Protein AF-A0A9E2AYC8-F1 (afdb_monomer)

Solvent-accessible surface area (backbone atoms only — not comparable to full-atom values): 4800 Å² total; per-residue (Å²): 132,96,46,68,59,51,74,76,73,44,94,76,87,87,80,87,78,82,53,64,66,62,48,49,52,52,49,54,52,50,51,42,54,73,58,24,41,70,75,36,60,47,89,51,97,82,64,73,60,45,71,36,75,71,98,62,84,87,32,48,32,77,58,52,54,51,51,53,51,54,57,60,73,74,106

pLDDT: mean 95.59, std 4.92, range [56.81, 98.25]

Mean predicted aligned error: 3.58 Å

Nearest PDB structures (foldseek):
  1xdo-assembly1_A  TM=9.150E-01  e=1.572E-04  Escherichia coli
  2o8r-assembly1_A  TM=9.751E-01  e=7.843E-04  Porphyromonas gingivalis

Secondary structure (DSSP, 8-state):
---H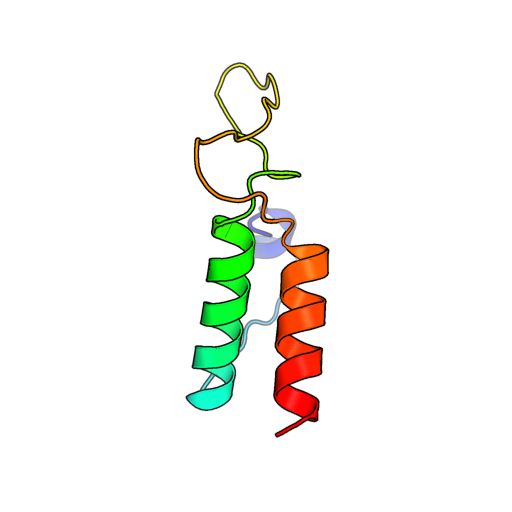IIIIIS---------HHHHHHHHHHHHHHHH--SS-B---TT---PBP--SSPP--HHHHHHHHHHHHHT-

Sequence (75 aa):
DWMTRNIDTRVEVSCPIYDKDIKAELLDIFDICWRDNVKARIINEKQDNTYRTNDLPKVRAQFETYDYYLKRLQK

Structure (mmCIF, N/CA/C/O backbone):
data_AF-A0A9E2AYC8-F1
#
_entry.id   AF-A0A9E2AYC8-F1
#
loop_
_atom_site.group_PDB
_atom_site.id
_atom_site.type_symbol
_atom_site.label_atom_id
_atom_site.label_alt_id
_atom_site.label_comp_id
_atom_site.label_asym_id
_atom_site.label_entity_id
_atom_site.label_seq_id
_atom_site.pdbx_PDB_ins_code
_atom_site.Cartn_x
_atom_site.Cartn_y
_atom_site.Cartn_z
_atom_site.occupancy
_atom_site.B_iso_or_equiv
_atom_site.auth_seq_id
_atom_site.auth_comp_id
_atom_site.auth_asym_id
_atom_site.auth_atom_id
_atom_site.pdbx_PDB_model_num
ATOM 1 N N . ASP A 1 1 ? 4.181 -11.640 -5.030 1.00 86.69 1 ASP A N 1
ATOM 2 C CA . ASP A 1 1 ? 5.053 -11.367 -6.188 1.00 86.69 1 ASP A CA 1
ATOM 3 C C . ASP A 1 1 ? 4.535 -12.014 -7.449 1.00 86.69 1 ASP A C 1
ATOM 5 O O . ASP A 1 1 ? 3.998 -13.113 -7.387 1.00 86.69 1 ASP A O 1
ATOM 9 N N . TRP A 1 2 ? 4.729 -11.351 -8.585 1.00 92.00 2 TRP A N 1
ATOM 10 C CA . TRP A 1 2 ? 4.476 -11.927 -9.904 1.00 92.00 2 TRP A CA 1
ATOM 11 C C . TRP A 1 2 ? 5.810 -12.290 -10.550 1.00 92.00 2 TRP A C 1
ATOM 13 O O . TRP A 1 2 ? 6.415 -11.490 -11.256 1.00 92.00 2 TRP A O 1
ATOM 23 N N . MET A 1 3 ? 6.302 -13.491 -10.254 1.00 96.31 3 MET A N 1
ATOM 24 C CA . MET A 1 3 ? 7.501 -14.049 -10.881 1.00 96.31 3 MET A CA 1
ATOM 25 C C . MET A 1 3 ? 7.189 -15.442 -11.419 1.00 96.31 3 MET A C 1
ATOM 27 O O . MET A 1 3 ? 6.464 -16.192 -10.771 1.00 96.31 3 MET A O 1
ATOM 31 N N . THR A 1 4 ? 7.823 -15.824 -12.528 1.00 95.19 4 THR A N 1
ATOM 32 C CA . THR A 1 4 ? 7.750 -17.169 -13.135 1.00 95.19 4 THR A CA 1
ATOM 33 C C . THR A 1 4 ? 7.929 -18.270 -12.093 1.00 95.19 4 THR A C 1
ATOM 35 O O . THR A 1 4 ? 7.149 -19.206 -12.015 1.00 95.19 4 THR A O 1
ATOM 38 N N . ARG A 1 5 ? 8.893 -18.119 -11.175 1.00 96.19 5 ARG A N 1
ATOM 39 C CA . ARG A 1 5 ? 9.103 -19.107 -10.107 1.00 96.19 5 ARG A CA 1
ATOM 40 C C . ARG A 1 5 ? 7.898 -19.260 -9.167 1.00 96.19 5 ARG A C 1
ATOM 42 O O . ARG A 1 5 ? 7.655 -20.359 -8.686 1.00 96.19 5 ARG A O 1
ATOM 49 N N . ASN A 1 6 ? 7.185 -18.173 -8.874 1.00 94.75 6 ASN A N 1
ATOM 50 C CA . ASN A 1 6 ? 6.017 -18.194 -7.997 1.00 94.75 6 ASN A CA 1
ATOM 51 C C . ASN A 1 6 ? 4.814 -18.798 -8.728 1.00 94.75 6 ASN A C 1
ATOM 53 O O . ASN A 1 6 ? 4.055 -19.536 -8.125 1.00 94.75 6 ASN A O 1
ATOM 57 N N . ILE A 1 7 ? 4.670 -18.526 -10.026 1.00 93.94 7 ILE A N 1
ATOM 58 C CA . ILE A 1 7 ? 3.500 -18.951 -10.803 1.00 93.94 7 ILE A CA 1
ATOM 59 C C . ILE A 1 7 ? 3.649 -20.391 -11.322 1.00 93.94 7 ILE A C 1
ATOM 61 O O . ILE A 1 7 ? 2.689 -21.152 -11.271 1.00 93.94 7 ILE A O 1
ATOM 65 N N . ASP A 1 8 ? 4.846 -20.781 -11.769 1.00 93.69 8 ASP A N 1
ATOM 66 C CA . ASP A 1 8 ? 5.050 -22.026 -12.524 1.00 93.69 8 ASP A CA 1
ATOM 67 C C . ASP A 1 8 ? 5.733 -23.135 -11.714 1.00 93.69 8 ASP A C 1
ATOM 69 O O . ASP A 1 8 ? 5.583 -24.314 -12.024 1.00 93.69 8 ASP A O 1
ATOM 73 N N . THR A 1 9 ? 6.523 -22.780 -10.692 1.00 94.38 9 THR A N 1
ATOM 74 C CA . THR A 1 9 ? 7.397 -23.756 -10.002 1.00 94.38 9 THR A CA 1
ATOM 75 C C . THR A 1 9 ? 7.083 -23.962 -8.527 1.00 94.38 9 THR A C 1
ATOM 77 O O . THR A 1 9 ? 7.577 -24.913 -7.924 1.00 94.38 9 THR A O 1
ATOM 80 N N . ARG A 1 10 ? 6.295 -23.074 -7.917 1.00 96.88 10 ARG A N 1
ATOM 81 C CA . ARG A 1 10 ? 5.977 -23.108 -6.486 1.00 96.88 10 ARG A CA 1
ATOM 82 C C . ARG A 1 10 ? 4.501 -23.377 -6.279 1.00 96.88 10 ARG A C 1
ATOM 84 O O . ARG A 1 10 ? 3.663 -22.986 -7.081 1.00 96.88 10 ARG A O 1
ATOM 91 N N . VAL A 1 11 ? 4.199 -24.021 -5.158 1.00 95.06 11 VAL A N 1
ATOM 92 C CA . VAL A 1 11 ? 2.829 -24.114 -4.664 1.00 95.06 11 VAL A CA 1
ATOM 93 C C . VAL A 1 11 ? 2.537 -22.828 -3.897 1.00 95.06 11 VAL A C 1
ATOM 95 O O . VAL A 1 11 ? 3.096 -22.610 -2.825 1.00 95.06 11 VAL A O 1
ATOM 98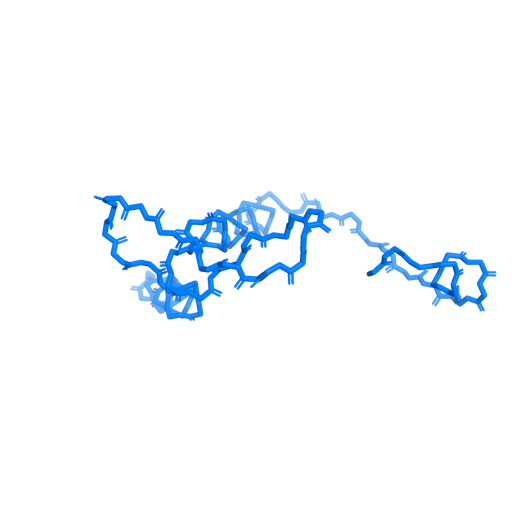 N N . GLU A 1 12 ? 1.692 -21.977 -4.469 1.00 97.06 12 GLU A N 1
ATOM 99 C CA . GLU A 1 12 ? 1.251 -20.712 -3.878 1.00 97.06 12 GLU A CA 1
ATOM 100 C C . GLU A 1 12 ? -0.229 -20.798 -3.488 1.00 97.06 12 GLU A C 1
ATOM 102 O O . GLU A 1 12 ? -1.009 -21.540 -4.089 1.00 97.06 12 GLU A O 1
ATOM 107 N N . VAL A 1 13 ? -0.633 -20.010 -2.491 1.00 96.69 13 VAL A N 1
ATOM 108 C CA . VAL A 1 13 ? -2.029 -19.915 -2.051 1.00 96.69 13 VAL A CA 1
ATOM 109 C C . VAL A 1 13 ? -2.451 -18.455 -2.062 1.00 96.69 13 VAL A C 1
ATOM 111 O O . VAL A 1 13 ? -1.758 -17.585 -1.539 1.00 96.69 13 VAL A O 1
ATOM 114 N N . SER A 1 14 ? -3.619 -18.192 -2.636 1.00 95.62 14 SER A N 1
ATOM 115 C CA . SER A 1 14 ? -4.331 -16.928 -2.474 1.00 95.62 14 SER A CA 1
ATOM 116 C C . SER A 1 14 ? -5.703 -17.215 -1.881 1.00 95.62 14 SER A C 1
ATOM 118 O O . SER A 1 14 ? -6.254 -18.301 -2.075 1.00 95.62 14 SER A O 1
ATOM 120 N N . CYS A 1 15 ? -6.247 -16.262 -1.130 1.00 96.75 15 CYS A N 1
ATOM 121 C CA . CYS A 1 15 ? -7.569 -16.392 -0.541 1.00 96.75 15 CYS A CA 1
ATOM 122 C C . CYS A 1 15 ? -8.425 -15.158 -0.851 1.00 96.75 15 CYS A C 1
ATOM 124 O O . CYS A 1 15 ? -7.932 -14.027 -0.812 1.00 96.75 15 CYS A O 1
ATOM 126 N N . PRO A 1 16 ? -9.713 -15.353 -1.173 1.00 97.50 16 PRO A N 1
ATOM 127 C CA . PRO A 1 16 ? -10.653 -14.250 -1.256 1.00 97.50 16 PRO A CA 1
ATOM 128 C C . PRO A 1 16 ? -10.952 -13.700 0.142 1.00 97.50 16 PRO A C 1
ATOM 130 O O . PRO A 1 16 ? -11.013 -14.435 1.128 1.00 97.50 16 PRO A O 1
ATOM 133 N N . ILE A 1 17 ? -11.192 -12.394 0.204 1.00 97.81 17 ILE A N 1
ATOM 134 C CA . ILE A 1 17 ? -11.555 -11.689 1.433 1.00 97.81 17 ILE A CA 1
ATOM 135 C C . ILE A 1 17 ? -13.062 -11.463 1.408 1.00 97.81 17 ILE A C 1
ATOM 137 O O . ILE A 1 17 ? -13.558 -10.632 0.644 1.00 97.81 17 ILE A O 1
ATOM 141 N N . TYR A 1 18 ? -13.787 -12.254 2.199 1.00 97.69 18 TYR A N 1
ATOM 142 C CA . TYR A 1 18 ? -15.252 -12.225 2.242 1.00 97.69 18 TYR A CA 1
ATOM 143 C C . TYR A 1 18 ? -15.806 -11.169 3.196 1.00 97.69 18 TYR A C 1
ATOM 145 O O . TYR A 1 18 ? -16.853 -10.582 2.925 1.00 97.69 18 TYR A O 1
ATOM 153 N N . ASP A 1 19 ? -15.108 -10.937 4.303 1.00 98.25 19 ASP A N 1
ATOM 154 C CA . ASP A 1 19 ? -15.507 -9.958 5.301 1.00 98.25 19 ASP A CA 1
ATOM 155 C C . ASP A 1 19 ? -15.337 -8.535 4.744 1.00 98.25 19 ASP A C 1
ATOM 157 O O . ASP A 1 19 ? -14.269 -8.159 4.247 1.00 98.25 19 ASP A O 1
ATOM 161 N N . LYS A 1 20 ? -16.421 -7.755 4.786 1.00 97.75 20 LYS A N 1
ATOM 162 C CA . LYS A 1 20 ? -16.451 -6.401 4.227 1.00 97.75 20 LYS A CA 1
ATOM 163 C C . LYS A 1 20 ? -15.637 -5.417 5.058 1.00 97.75 20 LYS A C 1
ATOM 165 O O . LYS A 1 20 ? -15.047 -4.514 4.470 1.00 97.75 20 LYS A O 1
ATOM 170 N N . ASP A 1 21 ? -15.582 -5.607 6.370 1.00 97.19 21 ASP A N 1
ATOM 171 C CA . ASP A 1 21 ? -14.865 -4.722 7.282 1.00 9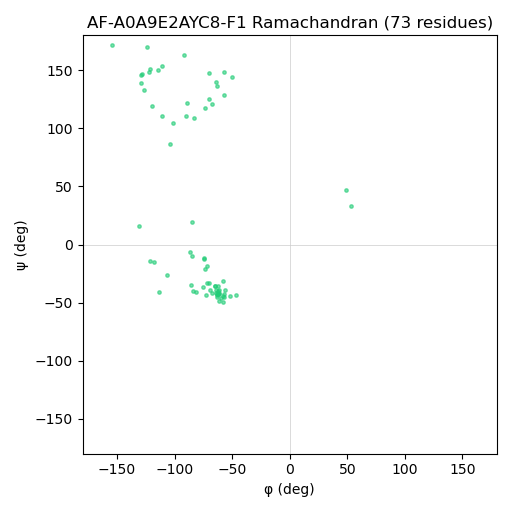7.19 21 ASP A CA 1
ATOM 172 C C . ASP A 1 21 ? -13.357 -4.933 7.122 1.00 97.19 21 ASP A C 1
ATOM 174 O O . ASP A 1 21 ? -12.610 -3.969 6.959 1.00 97.19 21 ASP A O 1
ATOM 178 N N . ILE A 1 22 ? -12.915 -6.194 7.022 1.00 96.88 22 ILE A N 1
ATOM 179 C CA . ILE A 1 22 ? -11.513 -6.526 6.707 1.00 96.88 22 ILE A CA 1
ATOM 180 C C . ILE A 1 22 ? -11.125 -5.984 5.328 1.00 96.88 22 ILE A C 1
ATOM 182 O O . ILE A 1 22 ? -10.040 -5.431 5.144 1.00 96.88 22 ILE A O 1
ATOM 186 N N . LYS A 1 23 ? -12.009 -6.123 4.333 1.00 97.88 23 LYS A N 1
ATOM 187 C CA . LYS A 1 23 ? -11.751 -5.591 2.992 1.00 97.88 23 LYS A CA 1
ATOM 188 C C . LYS A 1 23 ? -11.607 -4.067 3.004 1.00 97.88 23 LYS A C 1
ATOM 190 O O . LYS A 1 23 ? -10.712 -3.556 2.335 1.00 97.88 23 LYS A O 1
ATOM 195 N N . ALA A 1 24 ? -12.465 -3.358 3.737 1.00 97.38 24 ALA A N 1
ATOM 196 C CA . ALA A 1 24 ? -12.389 -1.906 3.879 1.00 97.38 24 ALA A CA 1
ATOM 197 C C . ALA A 1 24 ? -11.086 -1.475 4.566 1.00 97.38 24 ALA A C 1
ATOM 199 O O . ALA A 1 24 ? -10.388 -0.606 4.055 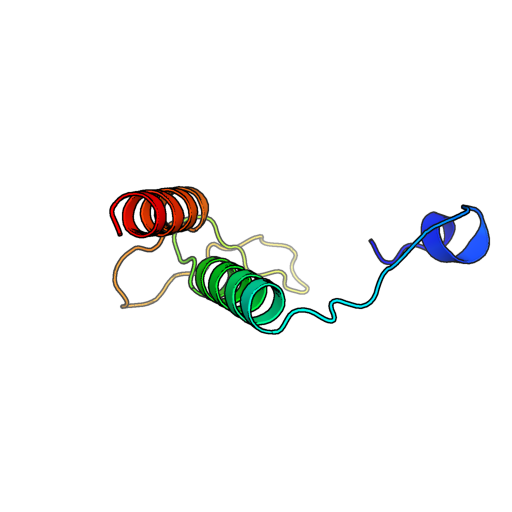1.00 97.38 24 ALA A O 1
ATOM 200 N N . GLU A 1 25 ? -10.698 -2.153 5.646 1.00 97.00 25 GLU A N 1
ATOM 201 C CA . GLU A 1 25 ? -9.434 -1.903 6.342 1.00 97.00 25 GLU A CA 1
ATOM 202 C C . GLU A 1 25 ? -8.213 -2.044 5.425 1.00 97.00 25 GLU A C 1
ATOM 204 O O . GLU A 1 25 ? -7.323 -1.197 5.432 1.00 97.00 25 GLU A O 1
ATOM 209 N N . LEU A 1 26 ? -8.160 -3.098 4.610 1.00 97.31 26 LEU A N 1
ATOM 210 C CA . LEU A 1 26 ? -7.046 -3.283 3.681 1.00 97.31 26 LEU A CA 1
ATOM 211 C C . LEU A 1 26 ? -6.988 -2.175 2.629 1.00 97.31 26 LEU A C 1
ATOM 213 O O . LEU A 1 26 ? -5.897 -1.717 2.295 1.00 97.31 26 LEU A O 1
ATOM 217 N N . LEU A 1 27 ? -8.144 -1.729 2.129 1.00 97.81 27 LEU A N 1
ATOM 218 C CA . LEU A 1 27 ? -8.218 -0.599 1.203 1.00 97.81 27 LEU A CA 1
ATOM 219 C C . LEU A 1 27 ? -7.725 0.698 1.859 1.00 97.81 27 LEU A C 1
ATOM 221 O O . LEU A 1 27 ? -6.911 1.387 1.248 1.00 97.81 27 LEU A O 1
ATOM 225 N N . ASP A 1 28 ? -8.101 0.970 3.113 1.00 97.50 28 ASP A N 1
ATOM 226 C CA . ASP A 1 28 ? -7.592 2.125 3.867 1.00 97.50 28 ASP A CA 1
ATOM 227 C C . ASP A 1 28 ? -6.055 2.102 3.964 1.00 97.50 28 ASP A C 1
ATOM 229 O O . ASP A 1 28 ? -5.384 3.123 3.789 1.00 97.50 28 ASP A O 1
ATOM 233 N N . ILE A 1 29 ? -5.468 0.927 4.217 1.00 97.75 29 ILE A N 1
ATOM 234 C CA . ILE A 1 29 ? -4.009 0.760 4.306 1.00 97.75 29 ILE A CA 1
ATOM 235 C C . ILE A 1 29 ? -3.344 0.983 2.947 1.00 97.75 29 ILE A C 1
ATOM 237 O O . ILE A 1 29 ? -2.297 1.639 2.878 1.00 97.75 29 ILE A O 1
ATOM 241 N N . PHE A 1 30 ? -3.930 0.467 1.862 1.00 97.75 30 PHE A N 1
ATOM 242 C CA . PHE A 1 30 ? -3.431 0.732 0.512 1.00 97.75 30 PHE A CA 1
ATOM 243 C C . PHE A 1 30 ? -3.480 2.225 0.181 1.00 97.75 30 PHE A C 1
ATOM 245 O O . PHE A 1 30 ? -2.489 2.761 -0.319 1.00 97.75 30 PHE A O 1
ATOM 252 N N . ASP A 1 31 ? -4.555 2.919 0.548 1.00 97.81 31 ASP A N 1
ATOM 253 C CA . ASP A 1 31 ? -4.680 4.365 0.367 1.00 97.81 31 ASP A CA 1
ATOM 254 C C . ASP A 1 31 ? -3.624 5.142 1.163 1.00 97.81 31 ASP A C 1
ATOM 256 O O . ASP A 1 31 ? -3.023 6.084 0.638 1.00 97.81 31 ASP A O 1
ATOM 260 N N . ILE A 1 32 ? -3.320 4.732 2.401 1.00 97.06 32 ILE A N 1
ATOM 261 C CA . ILE A 1 32 ? -2.208 5.302 3.183 1.00 97.06 32 ILE A CA 1
ATOM 262 C C . ILE A 1 32 ? -0.876 5.111 2.443 1.00 97.06 32 ILE A C 1
ATOM 264 O O . ILE A 1 32 ? -0.100 6.061 2.306 1.00 97.06 32 ILE A O 1
ATOM 268 N N . CYS A 1 33 ? -0.619 3.908 1.923 1.00 97.12 33 CYS A N 1
ATOM 269 C CA . CYS A 1 33 ? 0.606 3.600 1.184 1.00 97.12 33 CYS A CA 1
ATOM 270 C C . CYS A 1 33 ? 0.725 4.425 -0.106 1.00 97.12 33 CYS A C 1
ATOM 272 O O . CYS A 1 33 ? 1.783 4.990 -0.386 1.00 97.12 33 CYS A O 1
ATOM 274 N N . TRP A 1 34 ? -0.360 4.557 -0.872 1.00 96.12 34 TRP A N 1
ATOM 275 C CA . TRP A 1 34 ? -0.392 5.359 -2.097 1.00 96.12 34 TRP A CA 1
ATOM 276 C C . TRP A 1 34 ? -0.348 6.863 -1.849 1.00 96.12 34 TRP A C 1
ATOM 278 O O . TRP A 1 34 ? -0.007 7.622 -2.758 1.00 96.12 34 TRP A O 1
ATOM 288 N N . ARG A 1 35 ? -0.657 7.331 -0.639 1.00 95.88 35 ARG A N 1
ATOM 289 C CA . ARG A 1 35 ? -0.526 8.740 -0.243 1.00 95.88 35 ARG A CA 1
ATOM 290 C C . ARG A 1 35 ? 0.871 9.117 0.240 1.00 95.88 35 ARG A C 1
ATOM 292 O O . ARG A 1 35 ? 1.136 10.310 0.363 1.00 95.88 35 ARG A O 1
ATOM 299 N N . ASP A 1 36 ? 1.765 8.155 0.460 1.00 97.31 36 ASP A N 1
ATOM 300 C CA . ASP A 1 36 ? 3.125 8.437 0.923 1.00 97.31 36 ASP A CA 1
ATOM 301 C C . ASP A 1 36 ? 3.864 9.385 -0.042 1.00 97.31 36 ASP A C 1
ATOM 303 O O . ASP A 1 36 ? 3.899 9.181 -1.262 1.00 97.31 36 ASP A O 1
ATOM 307 N N . ASN A 1 37 ? 4.436 10.449 0.520 1.00 97.00 37 ASN A N 1
ATOM 308 C CA . ASN A 1 37 ? 5.242 11.457 -0.177 1.00 97.00 37 ASN A CA 1
ATOM 309 C C . ASN A 1 37 ? 6.574 11.735 0.551 1.00 97.00 37 ASN A C 1
ATOM 311 O O . ASN A 1 37 ? 7.230 12.748 0.313 1.00 97.00 37 ASN A O 1
ATOM 315 N N . VAL A 1 38 ? 6.977 10.846 1.467 1.00 96.56 38 VAL A N 1
ATOM 316 C CA . VAL A 1 38 ? 8.215 10.974 2.253 1.00 96.56 38 VAL A CA 1
ATOM 317 C C . VAL A 1 38 ? 9.213 9.879 1.891 1.00 96.56 38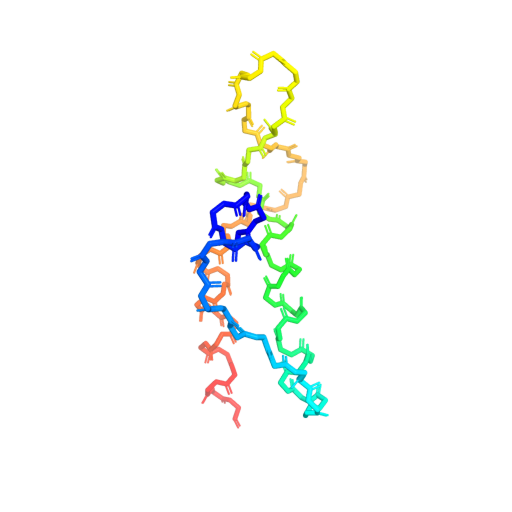 VAL A C 1
ATOM 319 O O . VAL A 1 38 ? 10.417 10.131 1.818 1.00 96.56 38 VAL A O 1
ATOM 322 N N . LYS A 1 39 ? 8.747 8.646 1.691 1.00 97.38 39 LYS A N 1
ATOM 323 C CA . LYS A 1 39 ? 9.565 7.471 1.364 1.00 97.38 39 LYS A CA 1
ATOM 324 C C . LYS A 1 39 ? 9.176 6.814 0.043 1.00 97.38 39 LYS A C 1
ATOM 326 O O . LYS A 1 39 ? 9.994 6.062 -0.482 1.00 97.38 39 LYS A O 1
ATOM 331 N N . ALA A 1 40 ? 8.020 7.141 -0.528 1.00 97.12 40 ALA A N 1
ATOM 332 C CA . ALA A 1 40 ? 7.625 6.683 -1.853 1.00 97.12 40 ALA A CA 1
ATOM 333 C C . ALA A 1 40 ? 8.639 7.078 -2.939 1.00 97.12 40 ALA A C 1
ATOM 335 O O . ALA A 1 40 ? 9.320 8.112 -2.868 1.00 97.12 40 ALA A O 1
ATOM 336 N N . ARG A 1 41 ? 8.736 6.218 -3.955 1.00 97.25 41 ARG A N 1
ATOM 337 C CA . ARG A 1 41 ? 9.625 6.356 -5.109 1.00 97.25 41 ARG A CA 1
ATOM 338 C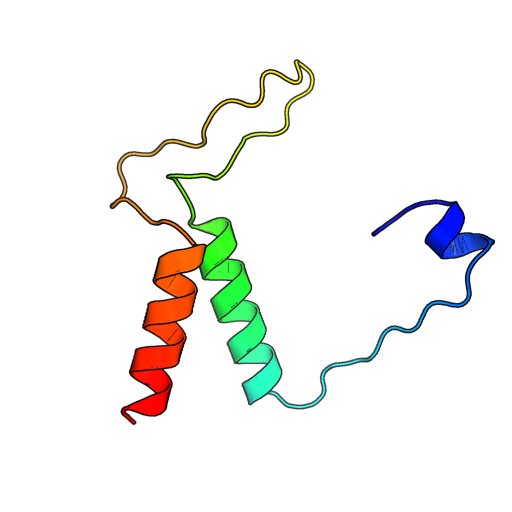 C . ARG A 1 41 ? 8.866 6.193 -6.405 1.00 97.25 41 ARG A C 1
ATOM 340 O O . ARG A 1 41 ? 7.932 5.399 -6.473 1.00 97.25 41 ARG A O 1
ATOM 347 N N . ILE A 1 42 ? 9.301 6.927 -7.420 1.00 96.56 42 ILE A N 1
ATOM 348 C CA . ILE A 1 42 ? 8.823 6.759 -8.784 1.00 96.56 42 ILE A CA 1
ATOM 349 C C . ILE A 1 42 ? 9.711 5.714 -9.455 1.00 96.56 42 ILE A C 1
ATOM 351 O O . ILE A 1 42 ? 10.929 5.871 -9.529 1.00 96.56 42 ILE A O 1
ATOM 355 N N . ILE A 1 43 ? 9.088 4.641 -9.934 1.00 96.38 43 ILE A N 1
ATOM 356 C CA . ILE A 1 43 ? 9.745 3.662 -10.794 1.00 96.38 43 ILE A CA 1
ATOM 357 C C . ILE A 1 43 ? 9.531 4.128 -12.229 1.00 96.38 43 ILE A C 1
ATOM 359 O O . ILE A 1 43 ? 8.405 4.142 -12.721 1.00 96.38 43 ILE A O 1
ATOM 363 N N . ASN A 1 44 ? 10.609 4.563 -12.872 1.00 95.81 44 ASN A N 1
ATOM 364 C CA . ASN A 1 44 ? 10.606 5.019 -14.256 1.00 95.81 44 ASN A CA 1
ATOM 365 C C . ASN A 1 44 ? 11.626 4.232 -15.088 1.00 95.81 44 ASN A C 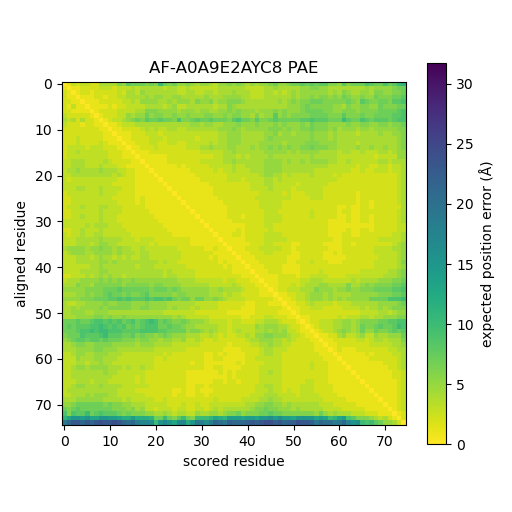1
ATOM 367 O O . ASN A 1 44 ? 12.453 3.496 -14.550 1.00 95.81 44 ASN A O 1
ATOM 371 N N . GLU A 1 45 ? 11.577 4.405 -16.408 1.00 96.94 45 GLU A N 1
ATOM 372 C CA . GLU A 1 45 ? 12.481 3.726 -17.349 1.00 96.94 45 GLU A CA 1
ATOM 373 C C . GLU A 1 45 ? 13.960 4.023 -17.073 1.00 96.94 45 GLU A C 1
ATOM 375 O O . GLU A 1 45 ? 14.817 3.167 -17.276 1.00 96.94 45 GLU A O 1
ATOM 380 N N . LYS A 1 46 ? 14.260 5.225 -16.568 1.00 96.88 46 LYS A N 1
ATOM 381 C CA . LYS A 1 46 ? 15.621 5.653 -16.222 1.00 96.88 46 LYS A CA 1
ATOM 382 C C . LYS A 1 46 ? 16.141 5.017 -14.932 1.00 96.88 46 LYS A C 1
ATOM 384 O O . LYS A 1 46 ? 17.328 5.137 -14.652 1.00 96.88 46 LYS A O 1
ATOM 389 N N . GLN A 1 47 ? 15.270 4.371 -14.154 1.00 95.25 47 GLN A N 1
ATOM 390 C CA . GLN A 1 47 ? 15.578 3.758 -12.862 1.00 95.25 47 GLN A CA 1
ATOM 391 C C . GLN A 1 47 ? 16.262 4.718 -11.873 1.00 95.25 47 GLN A C 1
ATOM 393 O O . GLN A 1 47 ? 17.074 4.310 -11.043 1.00 95.25 47 GLN A O 1
ATOM 398 N N . ASP A 1 48 ? 15.919 6.006 -11.931 1.00 96.25 48 ASP A N 1
ATOM 399 C CA . ASP A 1 48 ? 16.552 7.030 -11.090 1.00 96.25 48 ASP A CA 1
ATOM 400 C C . ASP A 1 48 ? 16.097 6.989 -9.623 1.00 96.25 48 ASP A C 1
ATOM 402 O O . ASP A 1 48 ? 16.730 7.602 -8.763 1.00 96.25 48 ASP A O 1
ATOM 406 N N . ASN A 1 49 ? 15.027 6.243 -9.326 1.00 95.50 49 ASN A N 1
ATOM 407 C CA . ASN A 1 49 ? 14.445 6.112 -7.992 1.00 95.50 49 ASN A CA 1
ATOM 408 C C . ASN A 1 49 ? 14.242 7.478 -7.323 1.00 95.50 49 ASN A C 1
ATOM 410 O O . ASN A 1 49 ? 14.595 7.691 -6.155 1.00 95.50 49 ASN A O 1
ATOM 414 N N . THR A 1 50 ? 13.673 8.418 -8.071 1.00 96.69 50 THR A N 1
ATOM 415 C CA . THR A 1 50 ? 13.317 9.740 -7.557 1.00 96.69 50 THR A CA 1
ATOM 416 C C . THR A 1 50 ? 12.252 9.643 -6.466 1.00 96.69 50 THR A C 1
ATOM 418 O O . THR A 1 50 ? 11.326 8.828 -6.519 1.00 96.69 50 THR A O 1
ATOM 421 N N . TYR A 1 51 ? 12.402 10.464 -5.422 1.00 96.56 51 TYR A N 1
ATOM 422 C CA . TYR A 1 51 ? 11.382 10.604 -4.383 1.00 96.56 51 TYR A CA 1
ATOM 423 C C . TYR A 1 51 ? 10.102 11.168 -4.992 1.00 96.56 51 TYR A C 1
ATOM 425 O O . TYR A 1 51 ? 10.149 12.138 -5.746 1.00 96.56 51 TYR A O 1
ATOM 433 N N . ARG A 1 52 ? 8.954 10.601 -4.613 1.00 94.50 52 ARG A N 1
ATOM 434 C CA . ARG A 1 52 ? 7.667 11.233 -4.900 1.00 94.50 52 ARG A CA 1
ATOM 435 C C . ARG A 1 52 ? 7.491 12.430 -3.971 1.00 94.50 52 ARG A C 1
ATOM 437 O O . ARG A 1 52 ? 7.400 12.251 -2.761 1.00 94.50 52 ARG A O 1
ATOM 444 N N . THR A 1 53 ? 7.397 13.623 -4.540 1.00 93.12 53 THR A N 1
ATOM 445 C CA . THR A 1 53 ? 7.125 14.870 -3.820 1.00 93.12 53 THR A CA 1
ATOM 446 C C . THR A 1 53 ? 5.868 15.535 -4.378 1.00 93.12 53 THR A C 1
ATOM 448 O O . THR A 1 53 ? 5.532 15.375 -5.550 1.00 93.12 53 THR A O 1
ATOM 451 N N . ASN A 1 54 ? 5.135 16.241 -3.521 1.00 93.50 54 ASN A N 1
ATOM 452 C CA . ASN A 1 54 ? 3.964 17.041 -3.877 1.00 93.50 54 ASN A CA 1
ATOM 453 C C . ASN A 1 54 ? 3.783 18.167 -2.845 1.00 93.50 54 ASN A C 1
ATOM 455 O O . ASN A 1 54 ? 4.441 18.162 -1.805 1.00 93.50 54 ASN A O 1
ATOM 459 N N . ASP A 1 55 ? 2.865 19.093 -3.117 1.00 94.88 55 ASP A N 1
ATOM 460 C CA . ASP A 1 55 ? 2.556 20.225 -2.229 1.00 94.88 55 ASP A CA 1
ATOM 461 C C . ASP A 1 55 ? 1.536 19.869 -1.128 1.00 94.88 55 ASP A C 1
ATOM 463 O O . ASP A 1 55 ? 0.879 20.738 -0.556 1.00 94.88 55 ASP A O 1
ATOM 467 N N . LEU A 1 56 ? 1.366 18.575 -0.835 1.00 93.88 56 LEU A N 1
ATOM 468 C CA . LEU A 1 56 ? 0.466 18.092 0.212 1.00 93.88 56 LEU A CA 1
ATOM 469 C C . LEU A 1 56 ? 1.214 17.935 1.545 1.00 93.88 56 LEU A C 1
ATOM 471 O O . LEU A 1 56 ? 2.447 17.854 1.567 1.00 93.88 56 LEU A O 1
ATOM 475 N N . PRO A 1 57 ? 0.489 17.836 2.676 1.00 94.75 57 PRO A N 1
ATOM 476 C CA . PRO A 1 57 ? 1.096 17.499 3.957 1.00 94.75 57 PRO A CA 1
ATOM 477 C C . PRO A 1 57 ? 1.974 16.248 3.859 1.00 94.75 57 PRO A C 1
ATOM 479 O O . PRO A 1 57 ? 1.668 15.310 3.120 1.00 94.75 57 PRO A O 1
ATOM 482 N N . LYS A 1 58 ? 3.078 16.232 4.609 1.00 95.69 58 LYS A N 1
ATOM 483 C CA . LYS A 1 58 ? 3.992 15.089 4.621 1.00 95.69 58 LYS A CA 1
ATOM 484 C C . LYS A 1 58 ? 3.312 13.883 5.262 1.00 95.69 58 LYS A C 1
ATOM 486 O O . LYS A 1 58 ? 2.953 13.929 6.431 1.00 95.69 58 LYS A O 1
ATOM 491 N N . VAL A 1 59 ? 3.206 12.808 4.497 1.00 96.75 59 VAL A N 1
ATOM 492 C CA . VAL A 1 59 ? 2.642 11.515 4.876 1.00 96.75 59 VAL A CA 1
ATOM 493 C C . VAL A 1 59 ? 3.744 10.478 4.715 1.00 96.75 59 VAL A C 1
ATOM 495 O O . VAL A 1 59 ? 4.262 10.259 3.616 1.00 96.75 59 VAL A O 1
ATOM 498 N N . ARG A 1 60 ? 4.095 9.820 5.822 1.00 97.12 60 ARG A N 1
ATOM 499 C CA . ARG A 1 60 ? 4.948 8.629 5.814 1.00 97.12 60 ARG A CA 1
ATOM 500 C C . ARG A 1 60 ? 4.100 7.427 6.207 1.00 97.12 60 ARG A C 1
ATOM 502 O O . ARG A 1 60 ? 3.741 7.296 7.375 1.00 97.12 60 ARG A O 1
ATOM 509 N N . ALA A 1 61 ? 3.844 6.539 5.249 1.00 97.31 61 ALA A N 1
ATOM 510 C CA . ALA A 1 61 ? 2.877 5.451 5.369 1.00 97.31 61 ALA A CA 1
ATOM 511 C C . ALA A 1 61 ? 3.080 4.612 6.632 1.00 97.31 61 ALA A C 1
ATOM 513 O O . ALA A 1 61 ? 2.133 4.373 7.358 1.00 97.31 61 ALA A O 1
ATOM 514 N N . GLN A 1 62 ? 4.323 4.249 6.960 1.00 97.25 62 GLN A N 1
ATOM 515 C CA . GLN A 1 62 ? 4.628 3.431 8.143 1.00 97.25 62 GLN A CA 1
ATOM 516 C C . GLN A 1 62 ? 4.114 4.035 9.460 1.00 97.25 62 GLN A C 1
ATOM 518 O O . GLN A 1 62 ? 3.643 3.298 10.321 1.00 97.25 62 GLN A O 1
ATOM 523 N N . PHE A 1 63 ? 4.211 5.359 9.621 1.00 97.69 63 PHE A N 1
ATOM 524 C CA . PHE A 1 63 ? 3.727 6.036 10.825 1.00 97.69 63 PHE A CA 1
ATOM 525 C C . PHE A 1 63 ? 2.219 6.266 10.762 1.00 97.69 63 PHE A C 1
ATOM 527 O O . PHE A 1 63 ? 1.528 5.994 11.733 1.00 97.69 63 PHE A O 1
ATOM 534 N N . GLU A 1 64 ? 1.696 6.661 9.602 1.00 97.25 64 GLU A N 1
ATOM 535 C CA . GLU A 1 64 ? 0.253 6.842 9.409 1.00 97.25 64 GLU A CA 1
ATOM 536 C C . GLU A 1 64 ? -0.532 5.541 9.619 1.00 97.25 64 GLU A C 1
ATOM 538 O O . GLU A 1 64 ? -1.594 5.552 10.233 1.00 97.25 64 GLU A O 1
ATOM 543 N N . THR A 1 65 ? -0.001 4.400 9.172 1.00 97.75 65 THR A N 1
ATOM 544 C CA . THR A 1 65 ? -0.591 3.082 9.434 1.00 97.75 65 THR A CA 1
ATOM 545 C C . THR A 1 65 ? -0.583 2.762 10.930 1.00 97.75 65 THR A C 1
ATOM 547 O O . THR A 1 65 ? -1.583 2.268 11.446 1.00 97.75 65 THR A O 1
ATOM 550 N N . TYR A 1 66 ? 0.501 3.073 11.651 1.00 97.75 66 TYR A N 1
ATOM 551 C CA . TYR A 1 66 ? 0.549 2.910 13.109 1.00 97.75 66 TYR A CA 1
ATOM 552 C C . TYR A 1 66 ? -0.510 3.779 13.807 1.00 97.75 66 TYR A C 1
ATOM 554 O O . TYR A 1 66 ? -1.292 3.272 14.612 1.00 97.75 66 TYR A O 1
ATOM 562 N N . ASP A 1 67 ? -0.596 5.059 13.444 1.00 97.19 67 ASP A N 1
ATOM 563 C CA . ASP A 1 67 ? -1.563 5.998 14.018 1.00 97.19 67 ASP A CA 1
ATOM 564 C C . ASP A 1 67 ? -3.014 5.617 13.685 1.00 97.19 67 ASP A C 1
ATOM 566 O O . ASP A 1 67 ? -3.9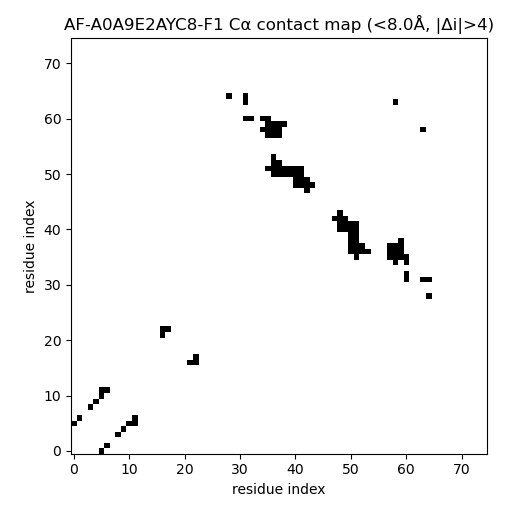06 5.778 14.522 1.00 97.19 67 ASP A O 1
ATOM 570 N N . TYR A 1 68 ? -3.265 5.088 12.483 1.00 96.69 68 TYR A N 1
ATOM 571 C CA . TYR A 1 68 ? -4.565 4.549 12.074 1.00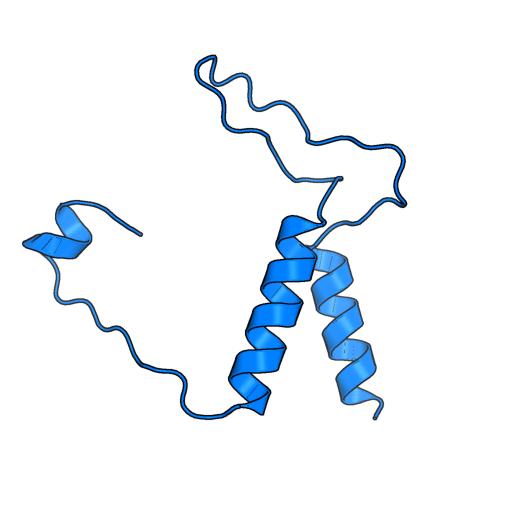 96.69 68 TYR A CA 1
ATOM 572 C C . TYR A 1 68 ? -5.025 3.430 13.017 1.00 96.69 68 TYR A C 1
ATOM 574 O O . TYR A 1 68 ? -6.139 3.484 13.544 1.00 96.69 68 TYR A O 1
ATOM 582 N N . TYR A 1 69 ? -4.157 2.455 13.300 1.00 97.00 69 TYR A N 1
ATOM 583 C CA . TYR A 1 69 ? -4.477 1.364 14.220 1.00 97.00 69 TYR A CA 1
ATOM 584 C C . TYR A 1 69 ? -4.593 1.822 15.673 1.00 97.00 69 TYR A C 1
ATOM 586 O O . TYR A 1 69 ? -5.511 1.392 16.373 1.00 97.00 69 TYR A O 1
ATOM 594 N N . LEU A 1 70 ? -3.728 2.737 16.118 1.00 96.94 70 LEU A N 1
ATOM 595 C CA . LEU A 1 70 ? -3.803 3.308 17.462 1.00 96.94 70 LEU A CA 1
ATOM 596 C C . LEU A 1 70 ? -5.161 3.984 17.708 1.00 96.94 70 LEU A C 1
ATOM 598 O O . LEU A 1 70 ? -5.789 3.747 18.737 1.00 96.94 70 LEU A O 1
ATOM 602 N N . LYS A 1 71 ? -5.658 4.762 16.737 1.00 95.88 71 LYS A N 1
ATOM 603 C CA . LYS A 1 71 ? -6.987 5.396 16.803 1.00 95.88 71 LYS A CA 1
ATOM 604 C C . LYS A 1 71 ? -8.127 4.380 16.817 1.00 95.88 71 LYS A C 1
ATOM 606 O O . LYS A 1 71 ? -9.140 4.614 17.468 1.00 95.88 71 LYS A O 1
ATOM 611 N N . ARG A 1 72 ? -7.985 3.261 16.101 1.00 93.62 72 ARG A N 1
ATOM 612 C CA . ARG A 1 72 ? -8.997 2.193 16.082 1.00 93.62 72 ARG A CA 1
ATOM 613 C C . ARG A 1 72 ? -9.091 1.435 17.400 1.00 93.62 72 ARG A C 1
ATOM 615 O O . ARG A 1 72 ? -10.189 1.035 17.753 1.00 93.62 72 ARG A O 1
ATOM 622 N N . LEU A 1 73 ? -7.980 1.266 18.115 1.00 93.50 73 LEU A N 1
ATOM 623 C CA . LEU A 1 73 ? -7.951 0.628 19.437 1.00 93.50 73 LEU A CA 1
ATOM 624 C C . LEU A 1 73 ? -8.524 1.512 20.554 1.00 93.50 73 LEU A C 1
ATOM 626 O O . LEU A 1 73 ? -8.863 1.008 21.618 1.00 93.50 73 LEU A O 1
ATOM 630 N N . GLN A 1 74 ? -8.577 2.827 20.337 1.00 88.25 74 GLN A N 1
ATOM 631 C CA . GLN A 1 74 ? -9.134 3.797 21.286 1.00 88.25 74 GLN A CA 1
ATOM 632 C C . GLN A 1 74 ? -10.653 3.994 21.133 1.00 88.25 74 GLN A C 1
ATOM 634 O O . GLN A 1 74 ? -11.242 4.722 21.932 1.00 88.25 74 GLN A O 1
ATOM 639 N N . LYS A 1 75 ? -11.267 3.392 20.107 1.00 56.81 75 LYS A N 1
ATOM 640 C CA . LYS A 1 75 ? -12.725 3.296 19.956 1.00 56.81 75 LYS A CA 1
ATOM 641 C C . LYS A 1 75 ? -13.263 2.106 20.735 1.00 56.81 75 LYS A C 1
ATOM 643 O O . LYS A 1 75 ? -14.384 2.256 21.263 1.00 56.81 75 LYS A O 1
#

Radius of gyration: 16.67 Å; Cα contacts (8 Å, |Δi|>4): 53; chains: 1; bounding box: 33×44×39 Å

Foldseek 3Di:
DDDCCPPPPDDDDDDDDPDPVVVVLVVVLVVLVVPAQPQDFDCDPVRPRDGRHDPDPHRDSVVVNVVVVVVVVVD